Protein AF-A0A4Q3Z9D0-F1 (afdb_monomer)

Radius of gyration: 11.45 Å; Cα contacts (8 Å, |Δi|>4): 29; chains: 1; bounding box: 21×32×25 Å

Nearest PDB structures (foldseek):
  2cfx-assembly1_C  TM=6.428E-01  e=1.351E-01  Bacillus subtilis
  2zny-assembly2_C  TM=7.108E-01  e=3.401E-01  Pyrococcus horikoshii
  5duk-assembly1_B  TM=7.447E-01  e=7.027E-01  Thermoplasmatales archaeon SCGC AB-539-N05
  5duk-assembly1_A  TM=7.512E-01  e=1.656E+00  Thermoplasmatales archaeon SCGC AB-539-N05
  7fby-assembly1_A  TM=6.341E-01  e=1.452E+00  Pyrococcus horikoshii OT3

Structure (mmCIF, N/CA/C/O backbone):
data_AF-A0A4Q3Z9D0-F1
#
_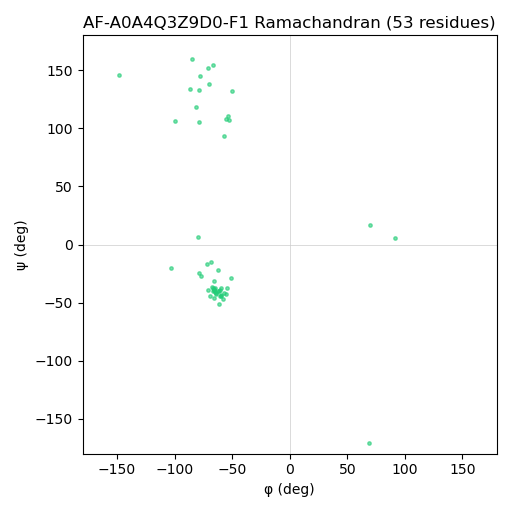entry.id   AF-A0A4Q3Z9D0-F1
#
loop_
_atom_site.group_PDB
_atom_site.id
_atom_site.type_symbol
_atom_site.label_atom_id
_atom_site.label_alt_id
_atom_site.label_comp_id
_atom_site.label_asym_id
_atom_site.label_entity_id
_atom_site.label_seq_id
_atom_site.pdbx_PDB_ins_code
_atom_site.Cartn_x
_atom_site.Cartn_y
_atom_site.Cartn_z
_atom_site.occupancy
_atom_site.B_iso_or_equiv
_atom_site.auth_seq_id
_atom_site.auth_comp_id
_atom_site.auth_asym_id
_atom_site.auth_atom_id
_atom_site.pdbx_PDB_model_num
ATOM 1 N N . MET A 1 1 ? 6.320 -24.298 13.066 1.00 42.22 1 MET A N 1
ATOM 2 C CA . MET A 1 1 ? 6.719 -23.317 12.032 1.00 42.22 1 MET A CA 1
ATOM 3 C C . MET A 1 1 ? 6.045 -21.987 12.346 1.00 42.22 1 MET A C 1
ATOM 5 O O . MET A 1 1 ? 4.860 -21.986 12.645 1.00 42.22 1 MET A O 1
ATOM 9 N N . SER A 1 2 ? 6.832 -20.913 12.425 1.00 46.22 2 SER A N 1
ATOM 10 C CA . SER A 1 2 ? 6.518 -19.620 13.058 1.00 46.22 2 SER A CA 1
ATOM 11 C C . SER A 1 2 ? 5.175 -19.001 12.635 1.00 46.22 2 SER A C 1
ATOM 13 O O . SER A 1 2 ? 4.887 -18.913 11.446 1.00 46.22 2 SER A O 1
ATOM 15 N N . LYS A 1 3 ? 4.371 -18.547 13.613 1.00 48.38 3 LYS A N 1
ATOM 16 C CA . LYS A 1 3 ? 3.152 -17.747 13.403 1.00 48.38 3 LYS A CA 1
ATOM 17 C C . LYS A 1 3 ? 3.517 -16.512 12.580 1.00 48.38 3 LYS A C 1
ATOM 19 O O . LYS A 1 3 ? 4.168 -15.602 13.097 1.00 48.38 3 LYS A O 1
ATOM 24 N N . SER A 1 4 ? 3.097 -16.485 11.319 1.00 51.31 4 SER A N 1
ATOM 25 C CA . SER A 1 4 ? 3.204 -15.324 10.442 1.00 51.31 4 SER A CA 1
ATOM 26 C C . SER A 1 4 ? 2.587 -14.126 11.156 1.00 51.31 4 SER A C 1
ATOM 28 O O . SER A 1 4 ? 1.374 -14.061 11.356 1.00 51.31 4 SER A O 1
ATOM 30 N N . LYS A 1 5 ? 3.430 -13.194 11.611 1.00 54.81 5 LYS A N 1
ATOM 31 C CA . LYS A 1 5 ? 2.983 -11.865 12.025 1.00 54.81 5 LYS A CA 1
ATOM 32 C C . LYS A 1 5 ? 2.203 -11.327 10.837 1.00 54.81 5 LYS A C 1
ATOM 34 O O . LYS A 1 5 ? 2.830 -11.061 9.819 1.00 54.81 5 LYS A O 1
ATOM 39 N N . LEU A 1 6 ? 0.884 -11.195 10.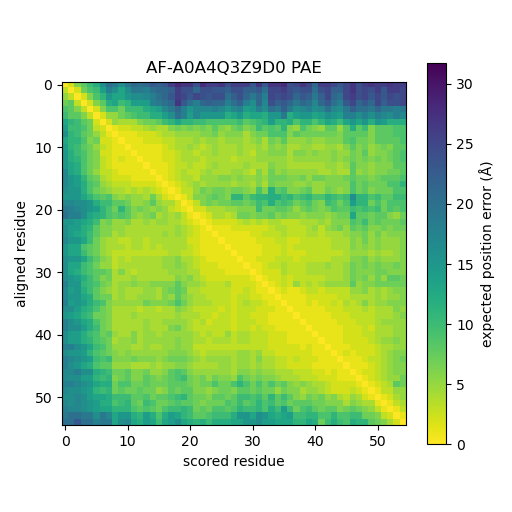965 1.00 56.72 6 LEU A N 1
ATOM 40 C CA . LEU A 1 6 ? 0.049 -10.542 9.966 1.00 56.72 6 LEU A CA 1
ATOM 41 C C . LEU A 1 6 ? 0.604 -9.126 9.795 1.00 56.72 6 LEU A C 1
ATOM 43 O O . LEU A 1 6 ? 0.359 -8.235 10.614 1.00 56.72 6 LEU A O 1
ATOM 47 N N . THR A 1 7 ? 1.489 -8.943 8.821 1.00 70.12 7 THR A N 1
ATOM 48 C CA . THR A 1 7 ? 2.204 -7.677 8.692 1.00 70.12 7 THR A CA 1
ATOM 49 C C . THR A 1 7 ? 1.203 -6.640 8.206 1.00 70.12 7 THR A C 1
ATOM 51 O O . THR A 1 7 ? 0.242 -6.960 7.503 1.00 70.12 7 THR A O 1
ATOM 54 N N . LYS A 1 8 ? 1.409 -5.362 8.542 1.00 70.12 8 LYS A N 1
ATOM 55 C CA . LYS A 1 8 ? 0.571 -4.284 7.987 1.00 70.12 8 LYS A CA 1
ATOM 56 C C . LYS A 1 8 ? 0.485 -4.362 6.451 1.00 70.12 8 LYS A C 1
ATOM 58 O O . LY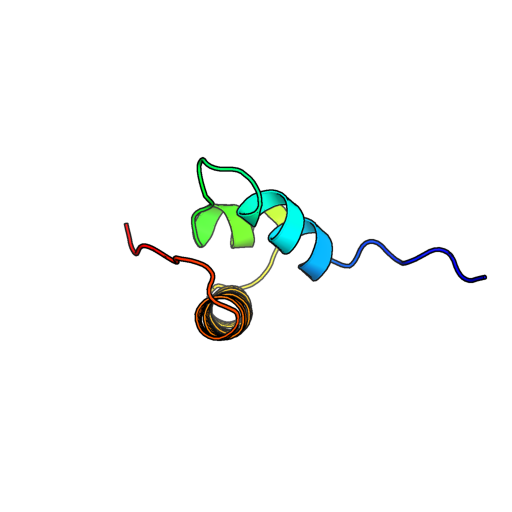S A 1 8 ? -0.551 -4.023 5.893 1.00 70.12 8 LYS A O 1
ATOM 63 N N . ALA A 1 9 ? 1.516 -4.897 5.788 1.00 70.25 9 ALA A N 1
ATOM 64 C CA . ALA A 1 9 ? 1.517 -5.174 4.355 1.00 70.25 9 ALA A CA 1
ATOM 65 C C . ALA A 1 9 ? 0.536 -6.286 3.931 1.00 70.25 9 ALA A C 1
ATOM 67 O O . ALA A 1 9 ? -0.135 -6.132 2.913 1.00 70.25 9 ALA A O 1
ATOM 68 N N . GLU A 1 10 ? 0.395 -7.370 4.698 1.00 77.50 10 GLU A N 1
ATOM 69 C CA . GLU A 1 10 ? -0.607 -8.411 4.419 1.00 77.50 10 GLU A CA 1
ATOM 70 C C . GLU A 1 10 ? -2.034 -7.898 4.595 1.00 77.50 10 GLU A C 1
ATOM 72 O O . GLU A 1 10 ? -2.898 -8.200 3.775 1.00 77.50 10 GLU A O 1
ATOM 77 N N . LYS A 1 11 ? -2.272 -7.043 5.596 1.00 79.06 11 LYS A N 1
ATOM 78 C CA . LYS A 1 11 ? -3.573 -6.380 5.767 1.00 79.06 11 LYS A CA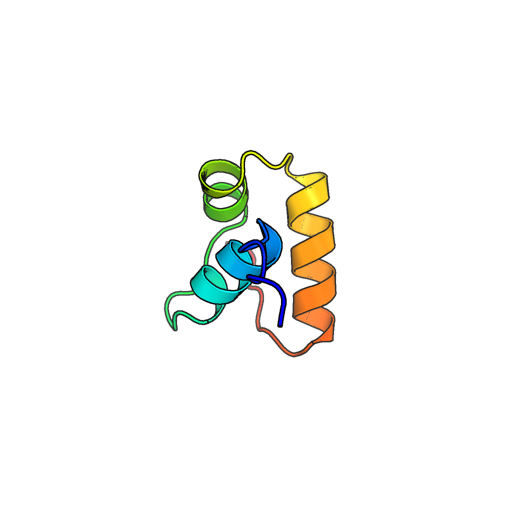 1
ATOM 79 C C . LYS A 1 11 ? -3.925 -5.529 4.543 1.00 79.06 11 LYS A C 1
ATOM 81 O O . LYS A 1 11 ? -5.041 -5.608 4.042 1.00 79.06 11 LYS A O 1
ATOM 86 N N . VAL A 1 12 ? -2.957 -4.778 4.013 1.00 77.00 12 VAL A N 1
ATOM 87 C CA . VAL A 1 12 ? -3.134 -3.989 2.782 1.00 77.00 12 VAL A CA 1
ATOM 88 C C . VAL A 1 12 ? -3.364 -4.885 1.567 1.00 77.00 12 VAL A C 1
ATOM 90 O O . VAL A 1 12 ? -4.258 -4.598 0.777 1.00 77.00 12 VAL A O 1
ATOM 93 N N . ARG A 1 13 ? -2.639 -6.004 1.441 1.00 76.88 13 ARG A N 1
ATOM 94 C CA . ARG A 1 13 ? -2.881 -6.997 0.378 1.00 76.88 13 ARG A CA 1
ATOM 95 C C . ARG A 1 13 ? -4.290 -7.579 0.444 1.00 76.88 13 ARG A C 1
ATOM 97 O O . ARG A 1 13 ? -4.946 -7.649 -0.586 1.00 76.88 13 ARG A O 1
ATOM 104 N N . ALA A 1 14 ? -4.781 -7.932 1.630 1.00 80.00 14 ALA A N 1
ATOM 105 C CA . ALA A 1 14 ? -6.140 -8.439 1.808 1.00 80.00 14 ALA A CA 1
ATOM 106 C C . ALA A 1 14 ? -7.208 -7.386 1.462 1.00 80.00 14 ALA A C 1
ATOM 108 O O . ALA A 1 14 ? -8.226 -7.717 0.861 1.00 80.00 14 ALA A O 1
ATOM 109 N N . MET A 1 15 ? -6.970 -6.112 1.796 1.00 77.56 15 MET A N 1
ATOM 110 C CA . MET A 1 15 ? -7.861 -5.010 1.409 1.00 77.56 15 MET A CA 1
ATOM 111 C C . MET A 1 15 ? -7.886 -4.793 -0.107 1.00 77.56 15 MET A C 1
ATOM 113 O O . MET A 1 15 ? -8.943 -4.521 -0.659 1.00 77.56 15 MET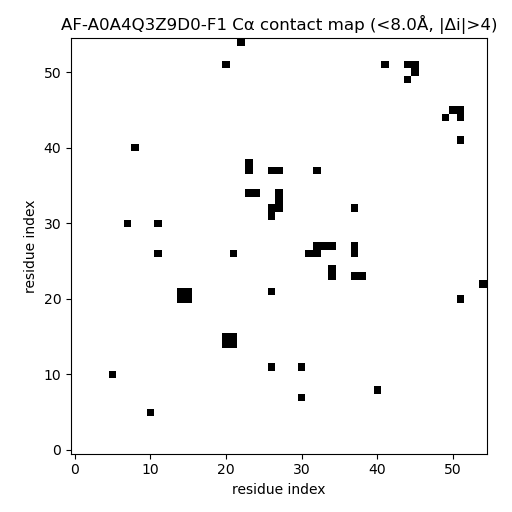 A O 1
ATOM 117 N N . LEU A 1 16 ? -6.744 -4.934 -0.779 1.00 74.81 16 LEU A N 1
ATOM 118 C CA . LEU A 1 16 ? -6.616 -4.778 -2.233 1.00 74.81 16 LEU A CA 1
ATOM 119 C C . LEU A 1 16 ? -7.086 -5.989 -3.036 1.00 74.81 16 LEU A C 1
ATOM 121 O O . LEU A 1 16 ? -7.429 -5.838 -4.202 1.00 74.81 16 LEU A O 1
ATOM 125 N N . ALA A 1 17 ? -7.087 -7.178 -2.434 1.00 75.12 17 ALA A N 1
ATOM 126 C CA . ALA A 1 17 ? -7.644 -8.382 -3.041 1.00 75.12 17 ALA A CA 1
ATOM 127 C C . ALA A 1 17 ? -9.175 -8.311 -3.169 1.00 75.12 17 ALA A C 1
ATOM 129 O O . ALA A 1 17 ? -9.767 -9.108 -3.894 1.00 75.12 17 ALA A O 1
ATOM 130 N N . ARG A 1 18 ? -9.828 -7.368 -2.474 1.00 74.56 18 ARG A N 1
ATOM 131 C CA . ARG A 1 18 ? -11.259 -7.122 -2.645 1.00 74.56 18 ARG A CA 1
ATOM 132 C C . ARG A 1 18 ? -11.523 -6.482 -4.014 1.00 74.56 18 ARG A C 1
ATOM 134 O O . ARG A 1 18 ? -10.809 -5.552 -4.388 1.00 74.56 18 ARG A O 1
ATOM 141 N N . PRO A 1 19 ? -12.579 -6.909 -4.727 1.00 66.44 19 PRO A N 1
ATOM 142 C CA . PRO A 1 19 ? -12.913 -6.393 -6.059 1.00 66.44 19 PRO A CA 1
ATOM 143 C C . PRO A 1 19 ? -13.240 -4.892 -6.066 1.00 66.44 19 PRO A C 1
ATOM 145 O O . PRO A 1 19 ? -13.095 -4.231 -7.088 1.00 66.44 19 PRO A O 1
ATOM 148 N N . GLU A 1 20 ? -13.628 -4.343 -4.915 1.00 71.06 20 GLU A N 1
ATOM 149 C CA . GLU A 1 20 ? -13.932 -2.922 -4.714 1.00 71.06 20 GLU A CA 1
ATOM 150 C C . GLU A 1 20 ? -12.674 -2.033 -4.740 1.00 71.06 20 GLU A C 1
ATOM 152 O O . GLU A 1 20 ? -12.759 -0.817 -4.916 1.00 71.06 20 GLU A O 1
ATOM 157 N N . GLY A 1 21 ? -11.488 -2.634 -4.591 1.00 69.50 21 GLY A N 1
ATOM 158 C CA . GLY A 1 21 ? -10.238 -1.912 -4.407 1.00 69.50 21 GLY A CA 1
ATOM 159 C C . GLY A 1 21 ? -10.164 -1.209 -3.048 1.00 69.50 21 GLY A C 1
ATOM 160 O O . GLY A 1 21 ? -10.972 -1.420 -2.147 1.00 69.50 21 GLY A O 1
ATOM 161 N N . THR A 1 22 ? -9.142 -0.376 -2.865 1.00 78.56 22 THR A N 1
ATOM 162 C CA . THR A 1 22 ? -9.009 0.463 -1.668 1.00 78.56 22 THR A CA 1
ATOM 163 C C . THR A 1 22 ? -8.314 1.772 -2.032 1.00 78.56 22 THR A C 1
ATOM 165 O O . THR A 1 22 ? -7.445 1.798 -2.909 1.00 78.56 22 THR A O 1
ATOM 168 N N . SER A 1 23 ? -8.690 2.866 -1.372 1.00 80.62 23 SER A N 1
ATOM 169 C CA . SER A 1 23 ? -8.081 4.179 -1.593 1.00 80.62 23 SER A CA 1
ATOM 170 C C . SER A 1 23 ? -6.803 4.357 -0.766 1.00 80.62 23 SER A C 1
ATOM 172 O O . SER A 1 23 ? -6.592 3.695 0.254 1.00 80.62 23 SER A O 1
ATOM 174 N N . LEU A 1 24 ? -5.945 5.299 -1.178 1.00 79.88 24 LEU A N 1
ATOM 175 C CA . LEU A 1 24 ? -4.742 5.663 -0.418 1.00 79.88 24 LEU A CA 1
ATOM 176 C C . LEU A 1 24 ? -5.098 6.074 1.021 1.00 79.88 24 LEU A C 1
ATOM 178 O O . LEU A 1 24 ? -4.427 5.656 1.961 1.00 79.88 24 LEU A O 1
ATOM 182 N N . GLU A 1 25 ? -6.166 6.853 1.199 1.00 81.31 25 GLU A N 1
ATOM 183 C CA . GLU A 1 25 ? -6.619 7.292 2.520 1.00 81.31 25 GLU A CA 1
ATOM 184 C C . GLU A 1 25 ? -7.118 6.134 3.384 1.00 81.31 25 GLU A C 1
ATOM 186 O O . GLU A 1 25 ? -6.816 6.093 4.575 1.00 81.31 25 GLU A O 1
ATOM 191 N N . ALA A 1 26 ? -7.832 5.165 2.803 1.00 82.19 26 ALA A N 1
ATOM 192 C CA . ALA A 1 26 ? -8.276 3.972 3.520 1.00 82.19 26 ALA A CA 1
ATOM 193 C C . ALA A 1 26 ? -7.087 3.102 3.958 1.00 82.19 26 ALA A C 1
ATOM 195 O O . ALA A 1 26 ? -7.065 2.594 5.084 1.00 82.19 26 ALA A O 1
ATOM 196 N N . ILE A 1 27 ? -6.056 2.981 3.114 1.00 82.94 27 ILE A N 1
ATOM 197 C CA . ILE A 1 27 ? -4.791 2.332 3.485 1.00 82.94 27 ILE A CA 1
ATOM 198 C C . ILE A 1 27 ? -4.144 3.091 4.642 1.00 82.94 27 ILE A C 1
ATOM 200 O O . ILE A 1 27 ? -3.835 2.482 5.664 1.00 82.94 27 ILE A O 1
ATOM 204 N N . CYS A 1 28 ? -3.980 4.409 4.531 1.00 86.12 28 CYS A N 1
ATOM 205 C CA . CYS A 1 28 ? -3.382 5.231 5.582 1.00 86.12 28 CYS A CA 1
ATOM 206 C C . CYS A 1 28 ? -4.151 5.124 6.906 1.00 86.12 28 CYS A C 1
ATOM 208 O O . CYS A 1 28 ? -3.535 4.859 7.934 1.00 86.12 28 CYS A O 1
ATOM 210 N N . LYS A 1 29 ? -5.486 5.228 6.894 1.00 84.62 29 LYS A N 1
ATOM 211 C CA . LYS A 1 29 ? -6.332 5.100 8.095 1.00 84.62 29 LYS A CA 1
ATOM 212 C C . LYS A 1 29 ? -6.256 3.707 8.725 1.00 84.62 29 LYS A C 1
ATOM 214 O O . LYS A 1 29 ? -6.159 3.590 9.940 1.00 84.62 29 LYS A O 1
ATOM 219 N N . SER A 1 30 ? -6.267 2.645 7.920 1.00 83.94 30 SER A N 1
ATOM 220 C CA . SER A 1 30 ? -6.265 1.260 8.423 1.00 83.94 30 SER A CA 1
ATOM 221 C C . SER A 1 30 ? -4.898 0.772 8.917 1.00 83.94 30 SER A C 1
ATOM 223 O O . SER A 1 30 ? -4.832 -0.128 9.763 1.00 83.94 30 SER A O 1
ATOM 225 N N . THR A 1 31 ? -3.811 1.337 8.384 1.00 82.81 31 THR A N 1
ATOM 226 C CA . THR A 1 31 ? -2.422 0.970 8.719 1.00 82.81 31 THR A CA 1
ATOM 227 C C . THR A 1 31 ? -1.731 1.961 9.654 1.00 82.81 31 THR A C 1
ATOM 229 O O . THR A 1 31 ? -0.735 1.604 10.296 1.00 82.81 31 THR A O 1
ATOM 232 N N . GLY A 1 32 ? -2.233 3.193 9.736 1.00 86.25 32 GLY A N 1
ATOM 233 C CA . GLY A 1 32 ? -1.554 4.327 10.361 1.00 86.25 32 GLY A CA 1
ATOM 234 C C . GLY A 1 32 ? -0.333 4.811 9.572 1.00 86.25 32 GLY A C 1
ATOM 235 O O . GLY A 1 32 ? 0.533 5.469 10.141 1.00 86.25 32 GLY A O 1
ATOM 236 N N . TRP A 1 33 ? -0.193 4.436 8.297 1.00 88.94 33 TRP A N 1
ATOM 237 C CA . TRP A 1 33 ? 0.934 4.870 7.475 1.00 88.94 33 TRP A CA 1
ATOM 238 C C . TRP A 1 33 ? 0.764 6.293 6.971 1.00 88.94 33 TRP A C 1
ATOM 240 O O . TRP A 1 33 ? -0.322 6.709 6.570 1.00 88.94 33 TRP A O 1
ATOM 250 N N . GLN A 1 34 ? 1.887 7.004 6.889 1.00 88.56 34 GLN A N 1
ATOM 251 C CA . GLN A 1 34 ? 1.933 8.268 6.173 1.00 88.56 34 GLN A CA 1
ATOM 252 C C . GLN A 1 34 ? 1.724 8.054 4.661 1.00 88.56 34 GLN A C 1
ATOM 254 O O . GLN A 1 34 ? 2.056 6.986 4.128 1.00 88.56 34 GLN A O 1
ATOM 259 N N . PRO A 1 35 ? 1.227 9.075 3.937 1.00 84.12 35 PRO A N 1
ATOM 260 C CA . PRO A 1 35 ? 0.903 8.963 2.516 1.00 84.12 35 PRO A CA 1
ATOM 261 C C . PRO A 1 35 ? 2.064 8.470 1.646 1.00 84.12 35 PRO A C 1
ATOM 263 O O . PRO A 1 35 ? 1.850 7.693 0.720 1.00 84.12 35 PRO A O 1
ATOM 266 N N . HIS A 1 36 ? 3.300 8.882 1.937 1.00 86.69 36 HIS A N 1
ATOM 267 C CA . HIS A 1 36 ? 4.472 8.466 1.163 1.00 86.69 36 HIS A CA 1
ATOM 268 C C . HIS A 1 36 ? 4.773 6.961 1.321 1.00 86.69 36 HIS A C 1
ATOM 270 O O . HIS A 1 36 ? 5.121 6.302 0.344 1.00 86.69 36 HIS A O 1
ATOM 276 N N . SER A 1 37 ? 4.563 6.400 2.517 1.00 88.38 37 SER A N 1
ATOM 277 C CA . SER A 1 37 ? 4.750 4.970 2.795 1.00 88.38 37 SER A CA 1
ATOM 278 C C . SER A 1 37 ? 3.687 4.132 2.082 1.00 88.38 37 SER A C 1
ATOM 280 O O . SER A 1 37 ? 4.006 3.153 1.408 1.00 88.38 37 SER A O 1
ATOM 282 N N . ALA A 1 38 ? 2.424 4.566 2.140 1.00 84.94 38 ALA A N 1
ATOM 283 C CA . ALA A 1 38 ? 1.341 3.920 1.404 1.00 84.94 38 ALA A CA 1
ATOM 284 C C . ALA A 1 38 ? 1.570 3.975 -0.120 1.00 84.94 38 ALA A C 1
ATOM 286 O O . ALA A 1 38 ? 1.381 2.971 -0.806 1.00 84.94 38 ALA A O 1
ATOM 287 N N . ARG A 1 39 ? 2.070 5.100 -0.655 1.00 84.62 39 ARG A N 1
ATOM 288 C CA . ARG A 1 39 ? 2.449 5.223 -2.077 1.00 84.62 39 ARG A CA 1
ATOM 289 C C . ARG A 1 39 ? 3.581 4.275 -2.476 1.00 84.62 39 ARG A C 1
ATOM 291 O O . ARG A 1 39 ? 3.514 3.711 -3.565 1.00 84.62 39 ARG A O 1
ATOM 298 N N . ALA A 1 40 ? 4.594 4.077 -1.630 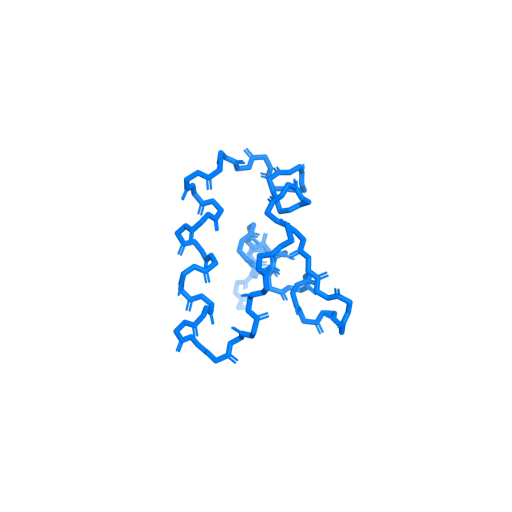1.00 86.94 40 ALA A N 1
ATOM 299 C CA . ALA A 1 40 ? 5.684 3.140 -1.913 1.00 86.94 40 ALA A CA 1
ATOM 300 C C . ALA A 1 40 ? 5.159 1.702 -2.074 1.00 86.94 40 ALA A C 1
ATOM 302 O O . ALA A 1 40 ? 5.490 1.019 -3.045 1.00 86.94 40 ALA A O 1
ATOM 303 N N . VAL A 1 41 ? 4.259 1.280 -1.180 1.00 83.12 41 VAL A N 1
ATOM 304 C CA . VAL A 1 41 ? 3.607 -0.037 -1.246 1.00 83.12 41 VAL A CA 1
ATOM 305 C C . VAL A 1 41 ? 2.708 -0.151 -2.479 1.00 83.12 41 VAL A C 1
ATOM 307 O O . VAL A 1 41 ? 2.818 -1.127 -3.220 1.00 83.12 41 VAL A O 1
ATOM 310 N N . LEU A 1 42 ? 1.882 0.862 -2.761 1.00 80.56 42 LEU A N 1
ATOM 311 C CA . LEU A 1 42 ? 1.040 0.904 -3.965 1.00 80.56 42 LEU A CA 1
ATOM 312 C C . LEU A 1 42 ? 1.857 0.848 -5.261 1.00 80.56 42 LEU A C 1
ATOM 314 O O . LEU A 1 42 ? 1.450 0.188 -6.213 1.00 80.56 42 LEU A O 1
ATOM 318 N N . SER A 1 43 ? 3.023 1.493 -5.302 1.00 84.31 43 SER A N 1
ATOM 319 C CA . SER A 1 43 ? 3.940 1.412 -6.444 1.00 84.31 43 SER A CA 1
ATOM 320 C C . SER A 1 43 ? 4.469 -0.012 -6.642 1.00 84.31 43 SER A C 1
ATOM 322 O O . SER A 1 43 ? 4.481 -0.518 -7.766 1.00 84.31 43 SER A O 1
ATOM 324 N N . GLY A 1 44 ? 4.835 -0.697 -5.551 1.00 82.75 44 GLY A N 1
ATOM 325 C CA . GLY A 1 44 ? 5.210 -2.113 -5.582 1.00 82.75 44 GLY A CA 1
ATOM 326 C C . GLY A 1 44 ? 4.080 -3.014 -6.089 1.00 82.75 44 GLY A C 1
ATOM 327 O O . GLY A 1 44 ? 4.316 -3.917 -6.885 1.00 82.75 44 GLY A O 1
ATOM 328 N N . LEU A 1 45 ? 2.838 -2.725 -5.702 1.00 78.88 45 LEU A N 1
ATOM 329 C CA . LEU A 1 45 ? 1.657 -3.468 -6.149 1.00 78.88 45 LEU A CA 1
ATOM 330 C C . LEU A 1 45 ? 1.327 -3.218 -7.621 1.00 78.88 45 LEU A C 1
ATOM 332 O O . LEU A 1 45 ? 1.024 -4.163 -8.342 1.00 78.88 45 LEU A O 1
ATOM 336 N N . ARG A 1 46 ? 1.465 -1.979 -8.105 1.00 80.31 46 ARG A N 1
ATOM 337 C CA . ARG A 1 46 ? 1.315 -1.670 -9.534 1.00 80.31 46 ARG A CA 1
ATOM 338 C C . ARG A 1 46 ? 2.290 -2.489 -10.381 1.00 80.31 46 ARG A C 1
ATOM 340 O O . ARG A 1 46 ? 1.907 -3.011 -11.420 1.00 80.31 46 ARG A O 1
ATOM 347 N N . LYS A 1 47 ? 3.540 -2.6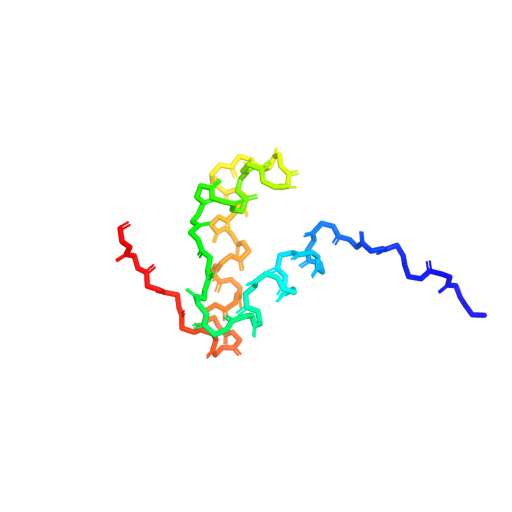36 -9.922 1.00 79.7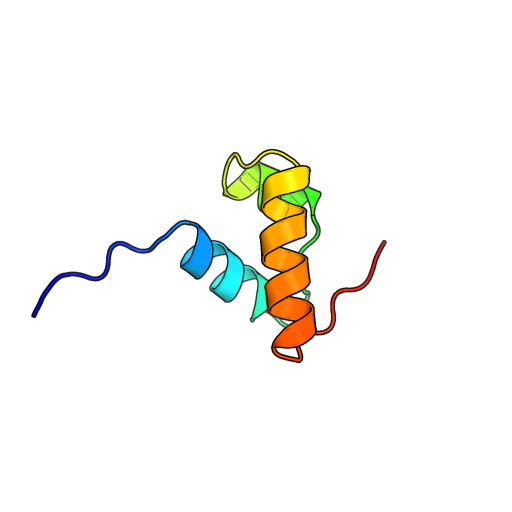5 47 LYS A N 1
ATOM 348 C CA . LYS A 1 47 ? 4.542 -3.495 -10.579 1.00 79.75 47 LYS A CA 1
ATOM 349 C C . LYS A 1 47 ? 4.175 -4.980 -10.535 1.00 79.75 47 LYS A C 1
ATOM 351 O O . LYS A 1 47 ? 4.508 -5.704 -11.460 1.00 79.75 47 LYS A O 1
ATOM 356 N N . ALA A 1 48 ? 3.479 -5.420 -9.491 1.00 77.38 48 ALA A N 1
ATOM 357 C CA . ALA A 1 48 ? 2.997 -6.791 -9.353 1.00 77.38 48 ALA A CA 1
ATOM 358 C C . ALA A 1 48 ? 1.707 -7.084 -10.156 1.00 77.38 48 ALA A C 1
ATOM 360 O O . ALA A 1 48 ? 1.144 -8.162 -10.004 1.00 77.38 48 ALA A O 1
ATOM 361 N N . GLY A 1 49 ? 1.234 -6.147 -10.990 1.00 73.62 49 GLY A N 1
ATOM 362 C CA . GLY A 1 49 ? 0.070 -6.337 -11.865 1.00 73.62 49 GLY A CA 1
ATOM 363 C C . GLY A 1 49 ? -1.273 -5.913 -11.263 1.00 73.62 49 GLY A C 1
ATOM 364 O O . GLY A 1 49 ? -2.312 -6.104 -11.890 1.00 73.62 49 GLY A O 1
ATOM 365 N N . TYR A 1 50 ? -1.281 -5.308 -10.072 1.00 74.50 50 TYR A N 1
ATOM 366 C CA . TYR A 1 50 ? -2.514 -4.802 -9.468 1.00 74.50 50 TYR A CA 1
ATOM 367 C C . TYR A 1 50 ? -2.914 -3.458 -10.090 1.00 74.50 50 TYR A C 1
ATOM 369 O O . TYR A 1 50 ? -2.102 -2.535 -10.207 1.00 74.50 50 TYR A O 1
ATOM 377 N N . THR A 1 51 ? -4.192 -3.321 -10.449 1.00 68.88 51 THR A N 1
ATOM 378 C CA . THR A 1 51 ? -4.735 -2.076 -11.011 1.00 68.88 51 THR A CA 1
ATOM 379 C C . THR A 1 51 ? -4.992 -1.068 -9.893 1.00 68.88 51 THR A C 1
ATOM 381 O O . THR A 1 51 ? -5.956 -1.184 -9.143 1.00 68.88 51 THR A O 1
ATOM 384 N N . VAL A 1 52 ? -4.130 -0.056 -9.787 1.00 69.62 52 VAL A N 1
ATOM 385 C CA . VAL A 1 52 ? -4.293 1.064 -8.849 1.00 69.62 52 VAL A CA 1
ATOM 386 C C . VAL A 1 52 ? -4.876 2.255 -9.609 1.00 69.62 52 VAL A C 1
ATOM 388 O O . VAL A 1 52 ? -4.169 2.898 -10.386 1.00 69.62 52 VAL A O 1
ATOM 391 N N . LYS A 1 53 ? -6.161 2.558 -9.397 1.00 69.00 53 LYS A N 1
ATOM 392 C CA . LYS A 1 53 ? -6.803 3.765 -9.943 1.00 69.00 53 LYS A CA 1
ATOM 393 C C . LYS A 1 53 ? -6.583 4.942 -8.991 1.00 69.00 53 LYS A C 1
ATOM 395 O O . LYS A 1 53 ? -6.756 4.800 -7.783 1.00 69.00 53 LYS A O 1
ATOM 400 N N . ARG A 1 54 ? -6.201 6.104 -9.530 1.00 60.88 54 ARG A N 1
ATOM 401 C CA . ARG A 1 54 ? -6.313 7.373 -8.796 1.00 60.88 54 ARG A CA 1
ATOM 402 C C . ARG A 1 54 ? -7.758 7.839 -8.929 1.00 60.88 54 ARG A C 1
ATOM 404 O O . ARG A 1 54 ? -8.222 8.032 -10.049 1.00 60.88 54 ARG A O 1
ATOM 411 N N . GLN A 1 55 ? -8.440 7.946 -7.798 1.00 57.75 55 GLN A N 1
ATOM 412 C CA . GLN A 1 55 ? -9.650 8.745 -7.639 1.00 57.75 55 GLN A CA 1
ATOM 413 C C . GLN A 1 55 ? -9.246 10.016 -6.898 1.00 57.75 55 GLN A C 1
ATOM 415 O O . GLN A 1 55 ? -8.312 9.915 -6.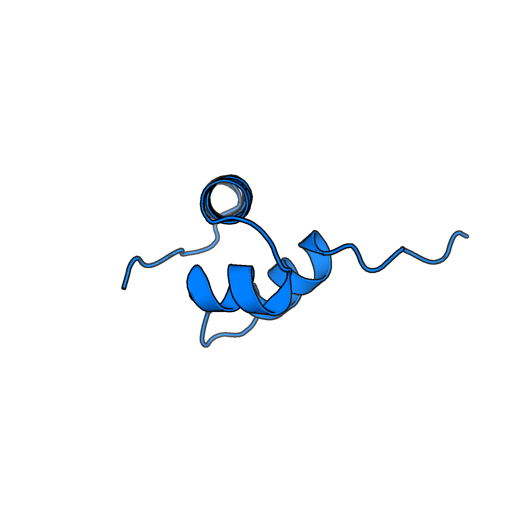062 1.00 57.75 55 GLN A O 1
#

Mean predicted aligned error: 7.23 Å

Sequence (55 aa):
MSKSKLTKAEKVRAMLARPEGTSLEAICKSTGWQPHSARAVLSGLRKAGYTVKRQ

Solvent-accessible surface area (backbone atoms only — not comparable to full-atom values): 3539 Å² total; per-residue (Å²): 132,80,82,77,72,83,40,70,64,52,56,51,49,58,47,51,72,39,93,87,46,72,52,72,64,57,50,22,69,76,64,70,42,54,70,70,59,49,49,54,53,50,52,56,38,45,74,71,71,46,89,81,78,89,129

pLDDT: mean 75.15, std 11.2, range [42.22, 88.94]

Secondary structure (DSSP, 8-state):
-------HHHHHHHHHTSTT---HHHHHHHHT--HHHHHHHHHHHHHTT------

Foldseek 3Di:
DDDPPCDLLVVQVVQCVDPVGDDLVRSCVVSVDDSVVSVVSVVVVVVVVRDDDDD